Protein AF-A0A821ZPF8-F1 (afdb_monomer_lite)

Sequence (44 aa):
QTRDLDKGAHLLVATPGRLNDLIQRGRVGLANVRYLVLDEADRM

Structure (mmCIF, N/CA/C/O backbone):
data_AF-A0A821ZPF8-F1
#
_entry.id   AF-A0A821ZPF8-F1
#
loop_
_atom_site.group_PDB
_atom_site.id
_atom_site.type_symbol
_atom_site.label_atom_id
_atom_site.label_alt_id
_atom_site.label_comp_id
_atom_site.label_asym_id
_atom_site.label_entity_id
_atom_site.label_seq_id
_atom_site.pdbx_PDB_ins_code
_atom_site.Cartn_x
_atom_site.Cartn_y
_atom_site.Cartn_z
_atom_site.occupancy
_atom_site.B_iso_or_equiv
_atom_site.auth_seq_id
_atom_site.auth_comp_id
_atom_site.auth_asym_id
_atom_site.auth_atom_id
_atom_site.pdbx_PDB_model_num
ATOM 1 N N . GLN A 1 1 ? -1.458 13.274 7.139 1.00 61.16 1 GLN A N 1
ATOM 2 C CA . GLN A 1 1 ? -1.130 11.965 6.537 1.00 61.16 1 GLN A CA 1
ATOM 3 C C . GLN A 1 1 ? -2.089 10.889 7.025 1.00 61.16 1 GLN A C 1
ATOM 5 O O . GLN A 1 1 ? -3.082 10.682 6.351 1.00 61.16 1 GLN A O 1
ATOM 10 N N . THR A 1 2 ? -1.916 10.242 8.186 1.00 68.88 2 THR A N 1
ATOM 11 C CA . THR A 1 2 ? -2.824 9.125 8.544 1.00 68.88 2 THR A CA 1
ATOM 12 C C . THR A 1 2 ? -4.252 9.550 8.899 1.00 68.88 2 THR A C 1
ATOM 14 O O . THR A 1 2 ? -5.176 8.803 8.623 1.00 68.88 2 THR A O 1
ATOM 17 N N . ARG A 1 3 ? -4.451 10.770 9.420 1.00 77.69 3 ARG A N 1
ATOM 18 C CA . ARG A 1 3 ? -5.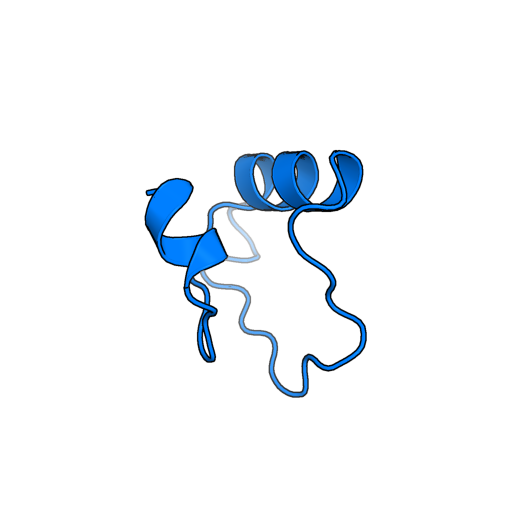792 11.351 9.651 1.00 77.69 3 ARG A CA 1
ATOM 19 C C . ARG A 1 3 ? -6.594 11.585 8.363 1.00 77.69 3 ARG A C 1
ATOM 21 O O . ARG A 1 3 ? -7.807 11.727 8.428 1.00 77.69 3 ARG A O 1
ATOM 28 N N . ASP A 1 4 ? -5.927 11.664 7.212 1.00 81.12 4 ASP A N 1
ATOM 29 C CA . ASP A 1 4 ? -6.590 11.878 5.921 1.00 81.12 4 ASP A CA 1
ATOM 30 C C . ASP A 1 4 ? -7.108 10.556 5.346 1.00 81.12 4 ASP A C 1
ATOM 32 O O . ASP A 1 4 ? -8.161 10.540 4.722 1.00 81.12 4 ASP A O 1
ATOM 36 N N . LEU A 1 5 ? -6.438 9.436 5.652 1.00 81.69 5 LEU A N 1
ATOM 37 C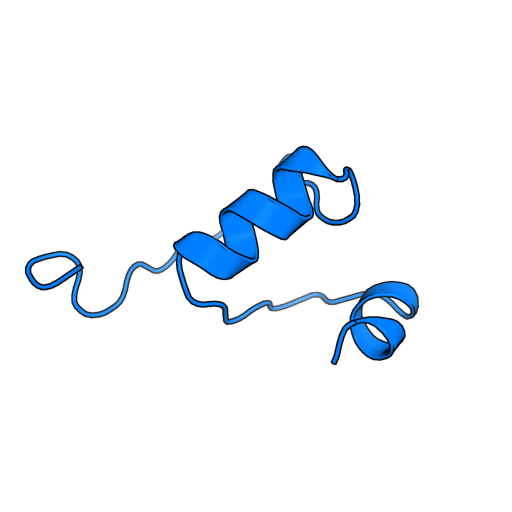 CA . LEU A 1 5 ? -6.933 8.091 5.336 1.00 81.69 5 LEU A CA 1
ATOM 38 C C . LEU A 1 5 ? -8.251 7.787 6.055 1.00 81.69 5 LEU A C 1
ATOM 40 O O . LEU A 1 5 ? -9.119 7.136 5.484 1.00 81.69 5 LEU A O 1
ATOM 44 N N . ASP A 1 6 ? -8.426 8.306 7.273 1.00 84.00 6 ASP A N 1
ATOM 45 C CA . ASP A 1 6 ? -9.646 8.104 8.063 1.00 84.00 6 ASP A CA 1
ATOM 46 C C . ASP A 1 6 ? -10.873 8.811 7.447 1.00 84.00 6 ASP A C 1
ATOM 48 O O . ASP A 1 6 ? -12.008 8.477 7.773 1.00 84.00 6 ASP A O 1
ATOM 52 N N . LYS A 1 7 ? -10.665 9.755 6.515 1.00 88.00 7 LYS A N 1
ATOM 53 C CA . LYS A 1 7 ? -11.734 10.390 5.721 1.00 88.00 7 LYS A CA 1
ATOM 54 C C . LYS A 1 7 ? -12.110 9.580 4.471 1.00 88.00 7 LYS A C 1
ATOM 56 O O . LYS A 1 7 ? -13.052 9.947 3.774 1.00 88.00 7 LYS A O 1
ATOM 61 N N . GLY A 1 8 ? -11.385 8.496 4.193 1.00 87.19 8 GLY A N 1
ATOM 62 C CA . GLY A 1 8 ? -11.485 7.713 2.967 1.00 87.19 8 GLY A CA 1
ATOM 63 C C . GLY A 1 8 ? -10.565 8.230 1.857 1.00 87.19 8 GLY A C 1
ATOM 64 O O . GLY A 1 8 ? -10.305 9.425 1.733 1.00 87.19 8 GLY A O 1
ATOM 65 N N . ALA A 1 9 ? -10.071 7.308 1.029 1.00 89.69 9 ALA A N 1
ATOM 66 C CA . ALA A 1 9 ? -9.229 7.611 -0.122 1.00 89.69 9 ALA A CA 1
ATOM 67 C C . ALA A 1 9 ? -9.614 6.717 -1.308 1.00 89.69 9 ALA A C 1
ATOM 69 O O . ALA A 1 9 ? -9.669 5.497 -1.179 1.00 89.69 9 ALA A O 1
ATOM 70 N N . HIS A 1 10 ? -9.858 7.329 -2.469 1.00 92.00 10 HIS A N 1
ATOM 71 C CA . HIS A 1 10 ? -10.115 6.605 -3.722 1.00 92.00 10 HIS A CA 1
ATOM 72 C C . HIS A 1 10 ? -8.822 6.264 -4.475 1.00 92.00 10 HIS A C 1
ATOM 74 O O . HIS A 1 10 ? -8.789 5.310 -5.247 1.00 92.00 10 HIS A O 1
ATOM 80 N N . LEU A 1 11 ? -7.764 7.048 -4.248 1.00 92.00 11 LEU A N 1
ATOM 81 C CA . LEU A 1 11 ? -6.437 6.870 -4.824 1.00 92.00 11 LEU A CA 1
ATOM 82 C C . LEU A 1 11 ? -5.408 7.005 -3.703 1.00 92.00 11 LEU A C 1
ATOM 84 O O . LEU A 1 11 ? -5.468 7.945 -2.910 1.00 92.00 11 LEU A O 1
ATOM 88 N N . LEU A 1 12 ? -4.478 6.056 -3.642 1.00 92.44 12 LEU A N 1
ATOM 89 C CA . LEU A 1 12 ? -3.417 6.011 -2.645 1.00 92.44 12 LEU A CA 1
ATOM 90 C C . LEU A 1 12 ? -2.067 5.898 -3.351 1.00 92.44 12 LEU A C 1
ATOM 92 O O . LEU A 1 12 ? -1.856 4.973 -4.128 1.00 92.44 12 LEU A O 1
ATOM 96 N N . VAL A 1 13 ? -1.154 6.816 -3.038 1.00 93.38 13 VAL A N 1
ATOM 97 C CA . VAL A 1 13 ? 0.261 6.726 -3.415 1.00 93.38 13 VAL A CA 1
ATOM 98 C C . VAL A 1 13 ? 1.057 6.511 -2.137 1.00 93.38 13 VAL A C 1
ATOM 100 O O . VAL A 1 13 ? 0.929 7.285 -1.186 1.00 93.38 13 VAL A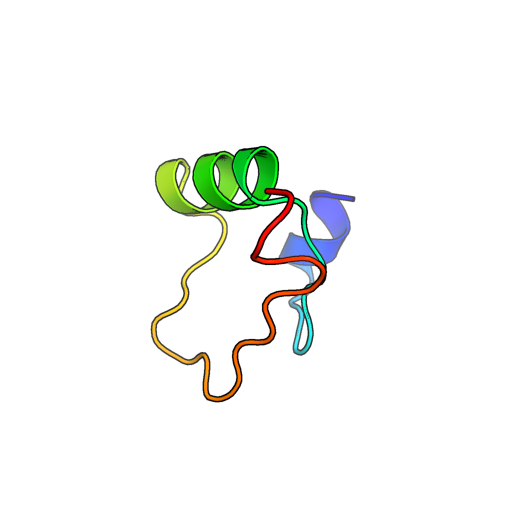 O 1
ATOM 103 N N . ALA A 1 14 ? 1.845 5.441 -2.086 1.00 92.31 14 ALA A N 1
ATOM 104 C CA . ALA A 1 14 ? 2.613 5.078 -0.905 1.00 92.31 14 ALA A CA 1
ATOM 105 C C . ALA A 1 14 ? 3.892 4.336 -1.295 1.00 92.31 14 ALA A C 1
ATOM 107 O O . ALA A 1 14 ? 3.919 3.610 -2.283 1.00 92.31 14 ALA A O 1
ATOM 108 N N . THR A 1 15 ? 4.935 4.481 -0.478 1.00 92.62 15 THR A N 1
ATOM 109 C CA . THR A 1 15 ? 6.125 3.634 -0.579 1.00 92.62 15 THR A CA 1
ATOM 110 C C . THR A 1 15 ? 5.827 2.235 -0.016 1.00 92.62 15 THR A C 1
ATOM 112 O O . THR A 1 15 ? 5.048 2.131 0.943 1.00 92.62 15 THR A O 1
ATOM 115 N N . PR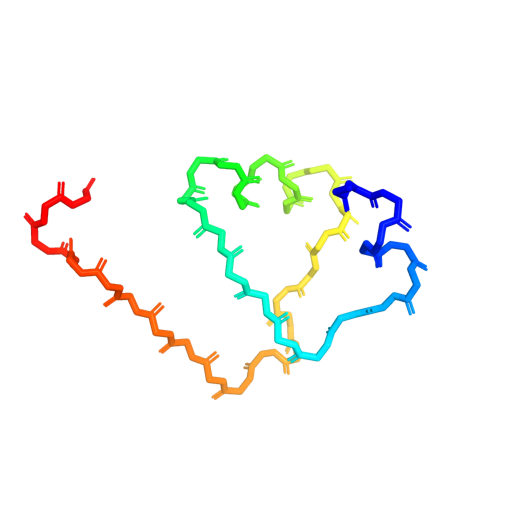O A 1 16 ? 6.445 1.157 -0.546 1.00 90.31 16 PRO A N 1
ATOM 116 C CA . PRO A 1 16 ? 6.079 -0.220 -0.195 1.00 90.31 16 PRO A CA 1
ATOM 117 C C . PRO A 1 16 ? 6.111 -0.511 1.309 1.00 90.31 16 PRO A C 1
ATOM 119 O O . PRO A 1 16 ? 5.148 -1.045 1.858 1.00 90.31 16 PRO A O 1
ATOM 122 N N . GLY A 1 17 ? 7.175 -0.088 2.002 1.00 92.00 17 GLY A N 1
ATOM 123 C CA . GLY A 1 17 ? 7.325 -0.322 3.442 1.00 92.00 17 GLY A CA 1
ATOM 124 C C . GLY A 1 17 ? 6.202 0.311 4.267 1.00 92.00 17 GLY A C 1
ATOM 125 O O . GLY A 1 17 ? 5.571 -0.356 5.084 1.00 92.00 17 GLY A O 1
ATOM 126 N N . ARG A 1 18 ? 5.873 1.582 3.997 1.00 92.75 18 ARG A N 1
ATOM 127 C CA . ARG A 1 18 ? 4.806 2.276 4.732 1.00 92.75 18 ARG A CA 1
ATOM 128 C C . ARG A 1 18 ? 3.424 1.718 4.402 1.00 92.75 18 ARG A C 1
ATOM 130 O O . ARG A 1 18 ? 2.567 1.680 5.284 1.00 92.75 18 ARG A O 1
ATOM 137 N N . LEU A 1 19 ? 3.192 1.306 3.155 1.00 93.25 19 LEU A N 1
ATOM 138 C CA . LEU A 1 19 ? 1.940 0.665 2.762 1.00 93.25 19 LEU A CA 1
ATOM 139 C C . LEU A 1 19 ? 1.748 -0.664 3.502 1.00 93.25 19 LEU A C 1
ATOM 141 O O . LEU A 1 19 ? 0.674 -0.902 4.052 1.00 93.25 19 LEU A O 1
ATOM 145 N N . ASN A 1 20 ? 2.798 -1.485 3.581 1.00 94.44 20 ASN A N 1
ATOM 146 C CA . ASN A 1 20 ? 2.757 -2.760 4.290 1.00 94.44 20 ASN A CA 1
ATOM 147 C C . ASN A 1 20 ? 2.438 -2.574 5.786 1.00 94.44 20 ASN A C 1
ATOM 149 O O . ASN A 1 20 ? 1.547 -3.240 6.310 1.00 94.44 20 ASN A O 1
ATOM 153 N N . ASP A 1 21 ? 3.067 -1.595 6.449 1.00 95.25 21 ASP A N 1
ATOM 154 C CA . ASP A 1 21 ? 2.767 -1.258 7.850 1.00 95.25 21 ASP A CA 1
ATOM 155 C C . ASP A 1 21 ? 1.284 -0.910 8.068 1.00 95.25 21 ASP A C 1
ATOM 157 O O . ASP A 1 21 ? 0.679 -1.279 9.078 1.00 95.25 21 ASP A O 1
ATOM 161 N N . LEU A 1 22 ? 0.683 -0.164 7.134 1.00 93.44 22 LEU A N 1
ATOM 162 C CA . LEU A 1 22 ? -0.720 0.249 7.217 1.00 93.44 22 LEU A CA 1
ATOM 163 C C . LEU A 1 22 ? -1.681 -0.927 7.013 1.00 93.44 22 LEU A C 1
ATOM 165 O O . LEU A 1 22 ? -2.716 -0.977 7.682 1.00 93.44 22 LEU A O 1
ATOM 169 N N . ILE A 1 23 ? -1.330 -1.868 6.135 1.00 94.19 23 ILE A N 1
ATOM 170 C CA . ILE A 1 23 ? -2.097 -3.097 5.905 1.00 94.19 23 ILE A CA 1
ATOM 171 C C . ILE A 1 23 ? -2.033 -3.998 7.141 1.00 94.19 23 ILE A C 1
ATOM 173 O O . ILE A 1 23 ? -3.075 -4.417 7.641 1.00 94.19 23 ILE A O 1
ATOM 177 N N . GLN A 1 24 ? -0.839 -4.229 7.697 1.00 96.50 24 GLN A N 1
ATOM 178 C CA . GLN A 1 24 ? -0.664 -5.059 8.897 1.00 96.50 24 GLN A CA 1
ATOM 179 C C . GLN A 1 24 ? -1.422 -4.513 10.113 1.00 96.50 24 GLN A C 1
ATOM 181 O O . GLN A 1 24 ? -1.932 -5.276 10.928 1.00 96.50 24 GLN A O 1
ATOM 186 N N . ARG A 1 25 ? -1.540 -3.185 10.224 1.00 94.81 25 ARG A N 1
ATOM 187 C CA . ARG A 1 25 ? -2.318 -2.513 11.280 1.00 94.81 25 ARG A CA 1
ATOM 188 C C . ARG A 1 25 ? -3.825 -2.461 10.998 1.00 94.81 25 ARG A C 1
ATOM 190 O O . ARG A 1 25 ? -4.547 -1.824 11.762 1.00 94.81 25 ARG A O 1
ATOM 197 N N . GLY A 1 26 ? -4.298 -3.049 9.897 1.00 92.94 26 GLY A N 1
ATOM 198 C CA . GLY A 1 26 ? -5.711 -3.057 9.508 1.00 92.94 26 GLY A CA 1
ATOM 199 C C . GLY A 1 26 ? -6.266 -1.685 9.116 1.00 92.94 26 GLY A C 1
ATOM 200 O O . GLY A 1 26 ? -7.479 -1.497 9.093 1.00 92.94 26 GLY A O 1
ATOM 201 N N . ARG A 1 27 ? -5.400 -0.706 8.828 1.00 91.56 27 ARG A N 1
ATOM 202 C CA . ARG A 1 27 ? -5.814 0.661 8.468 1.00 91.56 27 AR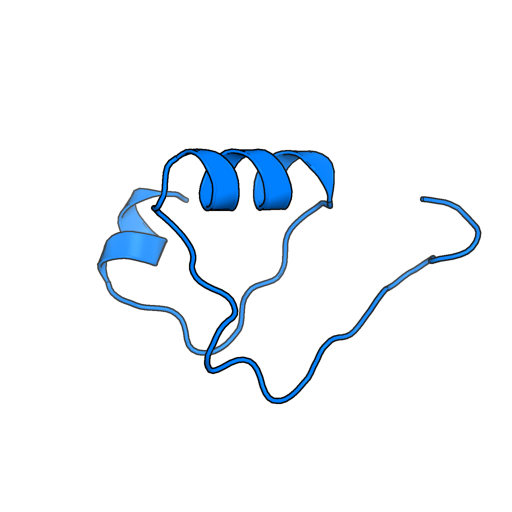G A CA 1
ATOM 203 C C . ARG A 1 27 ? -6.108 0.827 6.983 1.00 91.56 27 ARG A C 1
ATOM 205 O O . ARG A 1 27 ? -6.818 1.754 6.609 1.00 91.56 27 ARG A O 1
ATOM 212 N N . VAL A 1 28 ? -5.532 -0.033 6.148 1.00 93.19 28 VAL A N 1
ATOM 213 C CA . VAL A 1 28 ? -5.750 -0.065 4.701 1.00 93.19 28 VAL A CA 1
ATOM 214 C C . VAL A 1 28 ? -6.074 -1.497 4.301 1.00 93.19 28 VAL A C 1
ATOM 216 O O . VAL A 1 28 ? -5.359 -2.424 4.670 1.00 93.19 28 VAL A O 1
ATOM 219 N N . GLY A 1 29 ? -7.146 -1.669 3.531 1.00 93.69 29 GLY A N 1
ATOM 220 C CA . GLY A 1 29 ? -7.495 -2.932 2.889 1.00 93.69 29 GLY A CA 1
ATOM 221 C C . GLY A 1 29 ? -7.405 -2.798 1.373 1.00 93.69 29 GLY A C 1
ATOM 222 O O . GLY A 1 29 ? -7.811 -1.779 0.818 1.00 93.69 29 GLY A O 1
ATOM 223 N N . LEU A 1 30 ? -6.897 -3.831 0.699 1.00 93.81 30 LEU A N 1
ATOM 224 C CA . LEU A 1 30 ? -6.748 -3.844 -0.762 1.00 93.81 30 LEU A CA 1
ATOM 225 C C . LEU A 1 30 ? -7.851 -4.636 -1.486 1.00 93.81 30 LEU A C 1
ATOM 227 O O . LEU A 1 30 ? -7.833 -4.728 -2.707 1.00 93.81 30 LEU A O 1
ATOM 231 N N . ALA A 1 31 ? -8.837 -5.173 -0.758 1.00 95.31 31 ALA A N 1
ATOM 232 C CA . ALA A 1 31 ? -9.868 -6.064 -1.305 1.00 95.31 31 ALA A CA 1
ATOM 233 C C . ALA A 1 31 ? -10.689 -5.456 -2.462 1.00 95.31 31 ALA A C 1
ATOM 235 O O . ALA A 1 31 ? -11.163 -6.187 -3.322 1.00 95.31 31 ALA A O 1
ATOM 236 N N . ASN A 1 32 ? -10.836 -4.126 -2.498 1.00 93.50 32 ASN A N 1
ATOM 237 C CA . ASN A 1 32 ? -11.602 -3.406 -3.523 1.00 93.50 32 ASN A CA 1
ATOM 238 C C . ASN A 1 32 ? -10.718 -2.664 -4.544 1.00 93.50 32 ASN A C 1
ATOM 240 O O . ASN A 1 32 ? -11.222 -1.853 -5.328 1.00 93.50 32 ASN A O 1
ATOM 244 N N . VAL A 1 33 ? -9.402 -2.889 -4.527 1.00 94.19 33 VAL A N 1
ATOM 245 C CA . VAL A 1 33 ? -8.474 -2.236 -5.454 1.00 94.19 33 VAL A CA 1
ATOM 246 C C . VAL A 1 33 ? -8.625 -2.856 -6.839 1.00 94.19 33 VAL A C 1
ATOM 248 O O . VAL A 1 33 ? -8.436 -4.052 -7.023 1.00 94.19 33 VAL A O 1
ATOM 251 N N . ARG A 1 34 ? -8.966 -2.021 -7.824 1.00 96.62 34 ARG A N 1
ATOM 252 C CA . ARG A 1 34 ? -9.110 -2.429 -9.233 1.00 96.62 34 ARG A CA 1
ATOM 253 C C . ARG A 1 34 ? -7.883 -2.122 -10.086 1.00 96.62 34 ARG A C 1
ATOM 255 O O . ARG A 1 34 ? -7.717 -2.720 -11.140 1.00 96.62 34 ARG A O 1
ATOM 262 N N . TYR A 1 35 ? -7.043 -1.196 -9.632 1.00 95.75 35 TYR A N 1
ATOM 263 C CA . TYR A 1 35 ? -5.867 -0.729 -10.354 1.00 95.75 35 TYR A CA 1
ATOM 264 C C . TYR A 1 35 ? -4.680 -0.667 -9.399 1.00 95.75 35 TYR A C 1
ATOM 266 O O . TYR A 1 35 ? -4.784 -0.075 -8.325 1.00 95.75 35 TYR A O 1
ATOM 274 N N . LEU A 1 36 ? -3.563 -1.266 -9.806 1.00 93.62 36 LEU A N 1
ATOM 275 C CA . LEU A 1 36 ? -2.288 -1.215 -9.101 1.00 93.62 36 LEU A CA 1
ATOM 276 C C . LEU A 1 36 ? -1.224 -0.731 -10.082 1.00 93.62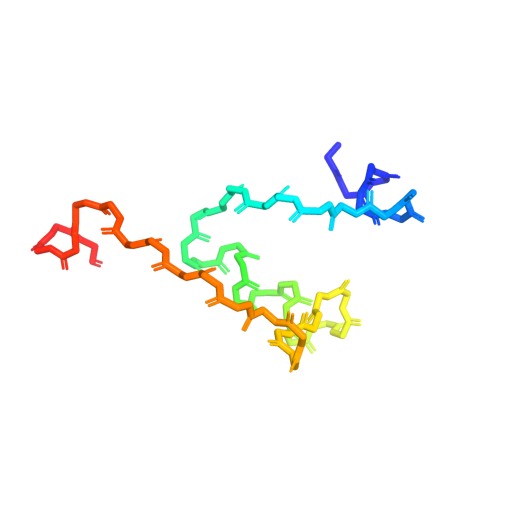 36 LEU A C 1
ATOM 278 O O . LEU A 1 36 ? -1.113 -1.262 -11.184 1.00 93.62 36 LEU A O 1
ATOM 282 N N . VAL A 1 37 ? -0.447 0.263 -9.663 1.00 93.56 37 VAL A N 1
ATOM 283 C CA . VAL A 1 37 ? 0.713 0.760 -10.404 1.00 93.56 37 VAL A CA 1
ATOM 284 C C . VAL A 1 37 ? 1.932 0.602 -9.507 1.00 93.56 37 VAL A C 1
ATOM 286 O O . VAL A 1 37 ? 1.895 0.999 -8.343 1.00 93.56 37 VAL A O 1
ATOM 289 N N . LEU A 1 38 ? 2.987 0.000 -10.050 1.00 90.81 38 LEU A N 1
ATOM 290 C CA . LEU A 1 38 ? 4.298 -0.098 -9.420 1.00 90.81 38 LEU A CA 1
ATOM 291 C C . LEU A 1 38 ? 5.249 0.774 -10.233 1.00 90.81 38 LEU A C 1
ATOM 293 O O . LEU A 1 38 ? 5.513 0.472 -11.394 1.00 90.81 38 LEU A O 1
ATOM 297 N N . ASP A 1 39 ? 5.694 1.872 -9.636 1.00 89.25 39 ASP A N 1
ATOM 298 C CA . ASP A 1 39 ? 6.656 2.784 -10.251 1.00 89.25 39 ASP A CA 1
ATOM 299 C C . ASP A 1 39 ? 8.080 2.359 -9.872 1.00 89.25 39 ASP A C 1
ATOM 301 O O . ASP A 1 39 ? 8.293 1.976 -8.725 1.00 89.25 39 ASP A O 1
ATOM 305 N N . GLU A 1 40 ? 9.030 2.396 -10.812 1.00 86.94 40 GLU A N 1
ATOM 306 C CA . GLU A 1 40 ? 10.427 1.952 -10.601 1.00 86.94 40 GLU A CA 1
ATOM 307 C C . GLU A 1 40 ? 10.533 0.530 -9.993 1.00 86.94 40 GLU A C 1
ATOM 309 O O . GLU A 1 40 ? 11.300 0.272 -9.063 1.00 86.94 40 GLU A O 1
ATOM 314 N N . ALA A 1 41 ? 9.721 -0.413 -10.487 1.00 80.88 41 ALA A N 1
ATOM 315 C CA . ALA A 1 41 ? 9.619 -1.774 -9.939 1.00 80.88 41 ALA A CA 1
ATOM 316 C C . ALA A 1 41 ? 10.927 -2.586 -9.997 1.00 80.88 41 ALA A C 1
ATOM 318 O O . ALA A 1 41 ? 11.067 -3.576 -9.288 1.00 80.88 41 ALA A O 1
ATOM 319 N N . ASP A 1 42 ? 11.866 -2.184 -10.845 1.00 84.94 42 ASP A N 1
ATOM 320 C CA . ASP A 1 42 ? 13.214 -2.735 -10.962 1.00 84.94 42 ASP A CA 1
ATOM 321 C C . ASP A 1 42 ? 14.210 -2.138 -9.947 1.00 84.94 42 ASP A C 1
ATOM 323 O O . ASP A 1 42 ? 15.278 -2.717 -9.737 1.00 84.94 42 ASP A O 1
ATOM 327 N N . ARG A 1 43 ? 13.874 -1.007 -9.307 1.00 77.50 43 ARG A N 1
ATOM 328 C CA . ARG A 1 43 ? 14.705 -0.327 -8.293 1.00 77.50 43 ARG A CA 1
ATOM 329 C C . ARG A 1 43 ? 14.215 -0.481 -6.852 1.00 77.50 43 ARG A C 1
ATOM 331 O O . ARG A 1 43 ? 14.976 -0.150 -5.939 1.00 77.50 43 ARG A O 1
ATOM 338 N N . MET A 1 44 ? 12.960 -0.882 -6.649 1.00 66.81 44 MET A N 1
ATOM 339 C CA . MET A 1 44 ? 12.367 -1.153 -5.328 1.00 66.81 44 MET A CA 1
ATOM 340 C C . MET A 1 44 ? 12.746 -2.533 -4.798 1.00 66.81 44 MET A C 1
ATOM 342 O O . MET A 1 44 ? 12.929 -2.625 -3.563 1.00 66.81 44 MET A O 1
#

Radius of gyration: 11.13 Å; chains: 1; bounding box: 26×18×22 Å

Secondary structure (DSSP, 8-state):
-HHHHTT--SS----HHHHHHHHHTTS---TT------TTTTT-

InterPro domains:
  IPR011545 DEAD/DEAH-box helicase domain [PF00270] (3-44)
  IPR014001 Helicase superfamily 1/2, ATP-binding domain [PS51192] (1-44)
  IPR027417 P-loop containing nucleoside triphosphate hydrolase [G3DSA:3.40.50.300] (1-44)
  IPR027417 P-loop containing nucleoside triphosphate hydrolase [SSF52540] (1-44)

Foldseek 3Di:
DLVVCVVPDPDDDDDPVVVVVCVVVVSDDCPPPPDDDDDPVVPD

Organism: NCBI:txid392032

pLDDT: mean 89.0, std 7.99, range [61.16, 96.62]